Protein AF-A0A815TCU2-F1 (afdb_monomer_lite)

Structure (mmCIF, N/CA/C/O backbone):
data_AF-A0A815TCU2-F1
#
_entry.id   AF-A0A815TCU2-F1
#
loop_
_atom_site.group_PDB
_atom_site.id
_atom_site.type_symbol
_atom_site.label_atom_id
_atom_site.label_alt_id
_atom_site.label_comp_id
_atom_site.label_asym_id
_atom_site.label_entity_id
_atom_site.label_seq_id
_atom_site.pdbx_PDB_ins_code
_atom_site.Cartn_x
_atom_site.Cartn_y
_atom_site.Cartn_z
_atom_site.occupancy
_atom_site.B_iso_or_equiv
_atom_site.auth_seq_id
_atom_site.auth_comp_id
_atom_site.auth_asym_id
_atom_site.auth_atom_id
_atom_site.pdbx_PDB_model_num
ATOM 1 N N . MET A 1 1 ? -36.053 -6.005 9.757 1.00 43.22 1 MET A N 1
ATOM 2 C CA . MET A 1 1 ? -35.722 -4.599 10.047 1.00 43.22 1 MET A CA 1
ATOM 3 C C . MET A 1 1 ? -35.287 -4.612 11.495 1.00 43.22 1 MET A C 1
ATOM 5 O O . MET A 1 1 ? -36.085 -5.038 12.314 1.00 43.22 1 MET A O 1
ATOM 9 N N . ILE A 1 2 ? -33.997 -4.428 11.767 1.00 50.94 2 ILE A N 1
ATOM 10 C CA . ILE A 1 2 ? -33.482 -4.474 13.141 1.00 50.94 2 ILE A CA 1
ATOM 11 C C . ILE A 1 2 ? -33.787 -3.104 13.739 1.00 50.94 2 ILE A C 1
ATOM 13 O O . ILE A 1 2 ? -33.281 -2.110 13.220 1.00 50.94 2 ILE A O 1
ATOM 17 N N . ASP A 1 3 ? -34.649 -3.068 14.752 1.00 55.34 3 ASP A N 1
ATOM 18 C CA . ASP A 1 3 ? -34.845 -1.891 15.595 1.00 55.34 3 ASP A CA 1
ATOM 19 C C . ASP A 1 3 ? -33.575 -1.719 16.435 1.00 55.34 3 ASP A C 1
ATOM 21 O O . ASP A 1 3 ? -33.233 -2.580 17.246 1.00 55.34 3 ASP A O 1
ATOM 25 N N . LEU A 1 4 ? -32.820 -0.659 16.151 1.00 65.44 4 LEU A N 1
ATOM 26 C CA . LEU A 1 4 ? -31.713 -0.218 16.992 1.00 65.44 4 LEU A CA 1
ATOM 27 C C . LEU A 1 4 ? -32.319 0.630 18.116 1.00 65.44 4 LEU A C 1
ATOM 29 O O . LEU A 1 4 ? -33.072 1.557 17.827 1.00 65.44 4 LEU A O 1
ATOM 33 N N . ASP A 1 5 ? -32.024 0.283 19.371 1.00 67.12 5 ASP A N 1
ATOM 34 C CA . ASP A 1 5 ? -32.445 1.043 20.553 1.00 67.12 5 ASP A CA 1
ATOM 35 C C . ASP A 1 5 ? -32.042 2.531 20.427 1.00 67.12 5 ASP A C 1
ATOM 37 O O . ASP A 1 5 ? -30.941 2.852 19.965 1.00 67.12 5 ASP A O 1
ATOM 41 N N . ASP A 1 6 ? -32.940 3.422 20.864 1.00 66.94 6 ASP A N 1
ATOM 42 C CA . ASP A 1 6 ? -32.918 4.897 20.717 1.00 66.94 6 ASP A CA 1
ATOM 43 C C . ASP A 1 6 ? -31.689 5.591 21.359 1.00 66.94 6 ASP A C 1
ATOM 45 O O . ASP A 1 6 ? -31.398 6.745 21.064 1.00 66.94 6 ASP A O 1
ATOM 49 N N . ASP A 1 7 ? -30.912 4.868 22.176 1.00 72.25 7 ASP A N 1
ATOM 50 C CA . ASP A 1 7 ? -29.707 5.357 22.873 1.00 72.25 7 ASP A CA 1
ATOM 51 C C . ASP A 1 7 ? -28.376 4.895 22.233 1.00 72.25 7 ASP A C 1
ATOM 53 O O . ASP A 1 7 ? -27.304 5.015 22.833 1.00 72.25 7 ASP A O 1
ATOM 57 N N . SER A 1 8 ? -28.399 4.325 21.024 1.00 76.12 8 SER A N 1
ATOM 58 C CA . SER A 1 8 ? -27.180 3.826 20.372 1.00 76.12 8 SER A CA 1
ATOM 59 C C . SER A 1 8 ? -26.431 4.904 19.573 1.00 76.12 8 SER A C 1
ATOM 61 O O . SER A 1 8 ? -26.918 5.436 18.578 1.00 76.12 8 SER A O 1
ATOM 63 N N . GLU A 1 9 ? -25.186 5.192 19.967 1.00 85.00 9 GLU A N 1
ATOM 64 C CA . GLU A 1 9 ? -24.267 6.014 19.172 1.00 85.00 9 GLU A CA 1
ATOM 65 C C . GLU A 1 9 ? -23.579 5.174 18.083 1.00 85.00 9 GLU A C 1
ATOM 67 O O . GLU A 1 9 ? -22.935 4.159 18.358 1.00 85.00 9 GLU A O 1
ATOM 72 N N . ILE A 1 10 ? -23.686 5.614 16.825 1.00 87.00 10 ILE A N 1
ATOM 73 C CA . ILE A 1 10 ? -23.052 4.964 15.670 1.00 87.00 10 ILE A CA 1
ATOM 74 C C . ILE A 1 10 ? -21.858 5.802 15.215 1.00 87.00 10 ILE A C 1
ATOM 76 O O . ILE A 1 10 ? -22.020 6.914 14.713 1.00 87.00 10 ILE A O 1
ATOM 80 N N . VAL A 1 11 ? -20.655 5.235 15.311 1.00 87.62 11 VAL A N 1
ATOM 81 C CA . VAL A 1 11 ? -19.445 5.812 14.712 1.00 87.62 11 VAL A CA 1
ATOM 82 C C . VAL A 1 11 ? -19.171 5.124 13.380 1.00 87.62 11 VAL A C 1
ATOM 84 O O . VAL A 1 11 ? -18.936 3.917 13.325 1.00 87.62 11 VAL A O 1
ATOM 87 N N . LYS A 1 12 ? -19.182 5.900 12.293 1.00 89.00 12 LYS A N 1
ATOM 88 C CA . LYS A 1 12 ? -18.812 5.438 10.952 1.00 89.00 12 LYS A CA 1
ATOM 89 C C . LYS A 1 12 ? -17.425 5.963 10.590 1.00 89.00 12 LYS A C 1
ATOM 91 O O . LYS A 1 12 ? -17.182 7.162 10.681 1.00 89.00 12 LYS A O 1
ATOM 96 N N . ILE A 1 13 ? -16.541 5.073 10.144 1.00 89.75 13 ILE A N 1
ATOM 97 C CA . ILE A 1 13 ? -15.202 5.416 9.652 1.00 89.75 13 ILE A CA 1
ATOM 98 C C . ILE A 1 13 ? -15.101 4.920 8.211 1.00 89.75 13 ILE A C 1
ATOM 100 O O . ILE A 1 13 ? -15.181 3.718 7.963 1.00 89.75 13 ILE A O 1
ATOM 104 N N . ASP A 1 14 ? -14.922 5.843 7.270 1.00 93.44 14 ASP A N 1
ATOM 105 C CA . ASP A 1 14 ? -14.729 5.519 5.859 1.00 93.44 14 ASP A CA 1
ATOM 106 C C . ASP A 1 14 ? -13.231 5.531 5.526 1.00 93.44 14 ASP A C 1
ATOM 108 O O . ASP A 1 14 ? -12.564 6.569 5.562 1.00 93.44 14 ASP A O 1
ATOM 112 N N . LEU A 1 15 ? -12.699 4.353 5.200 1.00 94.44 15 LEU A N 1
ATOM 113 C CA . LEU A 1 15 ? -11.304 4.164 4.817 1.00 94.44 15 LEU A CA 1
ATOM 114 C C . LEU A 1 15 ? -11.177 4.043 3.302 1.00 94.44 15 LEU A C 1
ATOM 116 O O . LEU A 1 15 ? -11.967 3.367 2.643 1.00 94.44 15 LEU A O 1
ATOM 120 N N . LEU A 1 16 ? -10.124 4.644 2.763 1.00 95.44 16 LEU A N 1
ATOM 121 C CA . LEU A 1 16 ? -9.712 4.479 1.381 1.00 95.44 16 LEU A CA 1
ATOM 122 C C . LEU A 1 16 ? -8.421 3.657 1.352 1.00 95.44 16 LEU A C 1
ATOM 124 O O . LEU A 1 16 ? -7.381 4.083 1.860 1.00 95.44 16 LEU A O 1
ATOM 128 N N . VAL A 1 17 ? -8.507 2.484 0.726 1.00 96.19 17 VAL A N 1
ATOM 129 C CA . VAL A 1 17 ? -7.365 1.615 0.427 1.00 96.19 17 VAL A CA 1
ATOM 130 C C . VAL A 1 17 ? -7.079 1.709 -1.064 1.00 96.19 17 VAL A C 1
ATOM 132 O O . VAL A 1 17 ? -7.970 1.495 -1.886 1.00 96.19 17 VAL A O 1
ATOM 135 N N . GLY A 1 18 ? -5.852 2.071 -1.423 1.00 96.75 18 GLY A N 1
ATOM 136 C CA . GLY A 1 18 ? -5.490 2.338 -2.811 1.00 96.75 18 GLY A CA 1
ATOM 137 C C . GLY A 1 18 ? -4.021 2.078 -3.097 1.00 96.75 18 GLY A C 1
ATOM 138 O O . GLY A 1 18 ? -3.231 1.808 -2.194 1.00 96.75 18 GLY A O 1
ATOM 139 N N . HIS A 1 19 ? -3.662 2.148 -4.375 1.00 98.25 19 HIS A N 1
ATOM 140 C CA . HIS A 1 19 ? -2.284 2.044 -4.834 1.00 98.25 19 HIS A CA 1
ATOM 141 C C . HIS A 1 19 ? -2.080 2.885 -6.096 1.00 98.25 19 HIS A C 1
ATOM 143 O O . HIS A 1 19 ? -3.038 3.173 -6.820 1.00 98.25 19 HIS A O 1
ATOM 149 N N . THR A 1 20 ? -0.835 3.262 -6.370 1.00 98.06 20 THR A N 1
ATOM 150 C CA . THR A 1 20 ? -0.416 3.772 -7.680 1.00 98.06 20 THR A CA 1
ATOM 151 C C . THR A 1 20 ? 0.822 3.012 -8.144 1.00 98.06 20 THR A C 1
ATOM 153 O O . THR A 1 20 ? 1.549 2.425 -7.341 1.00 98.06 20 THR A O 1
ATOM 156 N N . SER A 1 21 ? 1.043 2.966 -9.456 1.00 98.31 21 SER A N 1
ATOM 157 C CA . SER A 1 21 ? 2.247 2.374 -10.028 1.00 98.31 21 SER A CA 1
ATOM 158 C C . SER A 1 21 ? 2.668 3.135 -11.275 1.00 98.31 21 SER A C 1
ATOM 160 O O . SER A 1 21 ? 1.829 3.520 -12.091 1.00 98.31 21 SER A O 1
ATOM 162 N N . ALA A 1 22 ? 3.972 3.350 -11.410 1.00 98.50 22 ALA A N 1
ATOM 163 C CA . ALA A 1 22 ? 4.586 4.016 -12.542 1.00 98.50 22 ALA A CA 1
ATOM 164 C C . ALA A 1 22 ? 5.673 3.124 -13.145 1.00 98.50 22 ALA A C 1
ATOM 166 O O . ALA A 1 22 ? 6.510 2.565 -12.433 1.00 98.50 22 ALA A O 1
ATOM 167 N N . ILE A 1 23 ? 5.672 3.018 -14.474 1.00 98.44 23 ILE A N 1
ATOM 168 C CA . ILE A 1 23 ? 6.751 2.365 -15.216 1.00 98.44 23 ILE A CA 1
ATOM 169 C C . ILE A 1 23 ? 8.012 3.217 -15.071 1.00 98.44 23 ILE A C 1
ATOM 171 O O . ILE A 1 23 ? 7.989 4.432 -15.281 1.00 98.44 23 ILE A O 1
ATOM 175 N N . ARG A 1 24 ? 9.125 2.571 -14.736 1.00 98.06 24 ARG A N 1
ATOM 176 C CA . ARG A 1 24 ? 10.430 3.221 -14.649 1.00 98.06 24 ARG A CA 1
ATOM 177 C C . ARG A 1 24 ? 10.997 3.465 -16.043 1.00 98.06 24 ARG A C 1
ATOM 179 O O . ARG A 1 24 ? 10.881 2.612 -16.918 1.00 98.06 24 ARG A O 1
ATOM 186 N N . ALA A 1 25 ? 11.689 4.590 -16.219 1.00 98.00 25 ALA A N 1
ATOM 187 C CA . ALA A 1 25 ? 12.455 4.843 -17.440 1.00 98.00 25 ALA A CA 1
ATOM 188 C C . ALA A 1 25 ? 13.590 3.817 -17.620 1.00 98.00 25 ALA A C 1
ATOM 190 O O . ALA A 1 25 ? 13.820 3.336 -18.726 1.00 98.00 25 ALA A O 1
ATOM 191 N N . GLU A 1 26 ? 14.251 3.444 -16.518 1.00 97.94 26 GLU A N 1
ATOM 192 C CA . GLU A 1 26 ? 15.278 2.402 -16.484 1.00 97.94 26 GLU A CA 1
ATOM 193 C C . GLU A 1 26 ? 14.945 1.337 -15.423 1.00 97.94 26 GLU A C 1
ATOM 195 O O . GLU A 1 26 ? 14.698 1.676 -14.252 1.00 97.94 26 GLU A O 1
ATOM 200 N N . PRO A 1 27 ? 14.940 0.043 -15.794 1.00 97.88 27 PRO A N 1
ATOM 201 C CA . PRO A 1 27 ? 14.677 -1.034 -14.852 1.00 97.88 27 PRO A CA 1
ATOM 202 C C . PRO A 1 27 ? 15.844 -1.224 -13.875 1.00 97.88 27 PRO A C 1
ATOM 204 O O . PRO A 1 27 ? 17.012 -1.026 -14.211 1.00 97.88 27 PRO A O 1
ATOM 207 N N . ILE A 1 28 ? 15.538 -1.666 -12.654 1.00 97.75 28 ILE A N 1
ATOM 208 C CA . ILE A 1 28 ? 16.561 -2.032 -11.668 1.00 97.75 28 ILE A CA 1
ATOM 209 C C . ILE A 1 28 ? 17.040 -3.454 -11.975 1.00 97.75 28 ILE A C 1
ATOM 211 O O . ILE A 1 28 ? 16.393 -4.436 -11.607 1.00 97.75 28 ILE A O 1
ATOM 215 N N . ASN A 1 29 ? 18.193 -3.551 -12.636 1.00 97.75 29 ASN A N 1
ATOM 216 C CA . ASN A 1 29 ? 18.764 -4.814 -13.122 1.00 97.75 29 ASN A CA 1
ATOM 217 C C . ASN A 1 29 ? 19.508 -5.633 -12.049 1.00 97.75 29 ASN A C 1
ATOM 219 O O . ASN A 1 29 ? 20.004 -6.716 -12.344 1.00 97.75 29 ASN A O 1
ATOM 223 N N . THR A 1 30 ? 19.599 -5.145 -10.806 1.00 96.44 30 THR A N 1
ATOM 224 C CA . THR A 1 30 ? 20.183 -5.906 -9.682 1.00 96.44 30 THR A CA 1
ATOM 225 C C . THR A 1 30 ? 19.267 -7.026 -9.179 1.00 96.44 30 THR A C 1
ATOM 227 O O . THR A 1 30 ? 19.702 -7.859 -8.386 1.00 96.44 30 THR A O 1
ATOM 230 N N . HIS A 1 31 ? 18.012 -7.061 -9.637 1.00 93.31 31 HIS A N 1
ATOM 231 C CA . HIS A 1 31 ? 17.049 -8.124 -9.368 1.00 93.31 31 HIS A CA 1
ATOM 232 C C . HIS A 1 31 ? 16.824 -8.978 -10.618 1.00 93.31 31 HIS A C 1
ATOM 234 O O . HIS A 1 31 ? 16.944 -8.492 -11.742 1.00 93.31 31 HIS A O 1
ATOM 240 N N . ASN A 1 32 ? 16.460 -10.245 -10.414 1.00 93.31 32 ASN A N 1
ATOM 241 C CA . ASN A 1 32 ? 16.056 -11.149 -11.482 1.00 93.31 32 ASN A CA 1
ATOM 242 C C . ASN A 1 32 ? 14.660 -11.721 -11.166 1.00 93.31 32 ASN A C 1
ATOM 244 O O . ASN A 1 32 ? 14.560 -12.516 -10.230 1.00 93.31 32 ASN A O 1
ATOM 248 N N . PRO A 1 33 ? 13.602 -11.336 -11.901 1.00 95.12 33 PRO A N 1
ATOM 249 C CA . PRO A 1 33 ? 13.610 -10.410 -13.038 1.00 95.12 33 PRO A CA 1
ATOM 250 C C . PRO A 1 33 ? 13.860 -8.940 -12.623 1.00 95.12 33 PRO A C 1
ATOM 252 O O . PRO A 1 33 ? 13.657 -8.584 -11.457 1.00 95.12 33 PRO A O 1
ATOM 255 N N . PRO A 1 34 ? 14.299 -8.071 -13.557 1.00 97.69 34 PRO A N 1
ATOM 256 C CA . PRO A 1 34 ? 14.513 -6.654 -13.274 1.00 97.69 34 PRO A CA 1
ATOM 257 C C . PRO A 1 34 ? 13.238 -5.981 -12.769 1.00 97.69 34 PRO A C 1
ATOM 259 O O . PRO A 1 34 ? 12.151 -6.224 -13.294 1.00 97.69 34 PRO A O 1
ATOM 262 N N . ARG A 1 35 ? 13.353 -5.093 -11.777 1.00 97.69 35 ARG A N 1
ATOM 263 C CA . ARG A 1 35 ? 12.194 -4.322 -11.297 1.00 97.69 35 ARG A CA 1
ATOM 264 C C . ARG A 1 35 ? 11.884 -3.210 -12.299 1.00 97.69 35 ARG A C 1
ATOM 266 O O . ARG A 1 35 ? 12.736 -2.363 -12.563 1.00 97.69 35 ARG A O 1
ATOM 273 N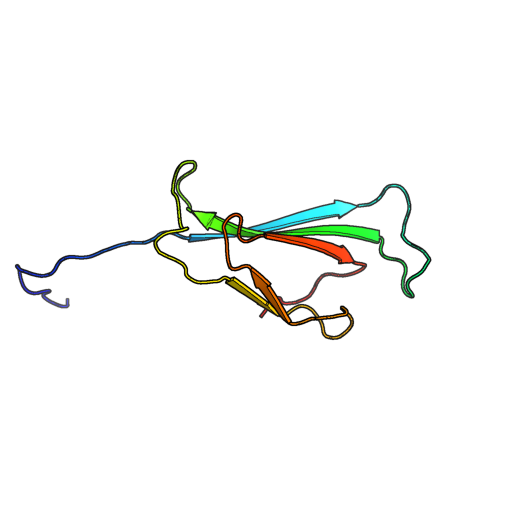 N . THR A 1 36 ? 10.681 -3.227 -12.862 1.00 98.56 36 THR A N 1
ATOM 274 C CA . THR A 1 36 ? 10.249 -2.358 -13.970 1.00 98.56 36 THR A CA 1
ATOM 275 C C . THR A 1 36 ? 9.314 -1.237 -13.534 1.00 98.56 36 THR A C 1
ATOM 277 O O . THR A 1 36 ? 9.151 -0.268 -14.270 1.00 98.56 36 THR A O 1
ATOM 280 N N . HIS A 1 37 ? 8.719 -1.347 -12.349 1.00 98.62 37 HIS A N 1
ATOM 281 C CA . HIS A 1 37 ? 7.769 -0.381 -11.816 1.00 98.62 37 HIS A CA 1
ATOM 282 C C . HIS A 1 37 ? 8.213 0.100 -10.443 1.00 98.62 37 HIS A C 1
ATOM 284 O O . HIS A 1 37 ? 8.708 -0.697 -9.644 1.00 98.62 37 HIS A O 1
ATOM 290 N N . ASP A 1 38 ? 7.962 1.373 -10.165 1.00 98.62 38 ASP A N 1
ATOM 291 C CA . ASP A 1 38 ? 7.831 1.871 -8.800 1.00 98.62 38 ASP A CA 1
ATOM 292 C C . ASP A 1 38 ? 6.344 1.889 -8.453 1.00 98.62 38 ASP A C 1
ATOM 294 O O . ASP A 1 38 ? 5.492 2.176 -9.301 1.00 98.62 38 ASP A O 1
ATOM 298 N N . TRP A 1 39 ? 6.012 1.515 -7.228 1.00 98.44 39 TRP A N 1
ATOM 299 C CA . TRP A 1 39 ? 4.635 1.445 -6.776 1.00 98.44 39 TRP A CA 1
ATOM 300 C C . TRP A 1 39 ? 4.518 1.875 -5.323 1.00 98.44 39 TRP A C 1
ATOM 302 O O . TRP A 1 39 ? 5.457 1.765 -4.534 1.00 98.44 39 TRP A O 1
ATOM 312 N N . GLU A 1 40 ? 3.329 2.345 -4.973 1.00 98.06 40 GLU A N 1
ATOM 313 C CA . GLU A 1 40 ? 2.951 2.611 -3.596 1.00 98.06 40 GLU A CA 1
ATOM 314 C C . GLU A 1 40 ? 1.576 2.028 -3.297 1.00 98.06 40 GLU A C 1
ATOM 316 O O . GLU A 1 40 ? 0.714 1.979 -4.171 1.00 98.06 40 GLU A O 1
ATOM 321 N N . VAL A 1 41 ? 1.358 1.621 -2.052 1.00 98.19 41 VAL A N 1
ATOM 322 C CA . VAL A 1 41 ? 0.061 1.182 -1.525 1.00 98.19 41 VAL A CA 1
ATOM 323 C C . VAL A 1 41 ? -0.205 1.914 -0.220 1.00 98.19 41 VAL A C 1
ATOM 325 O O . VAL A 1 41 ? 0.718 2.118 0.569 1.00 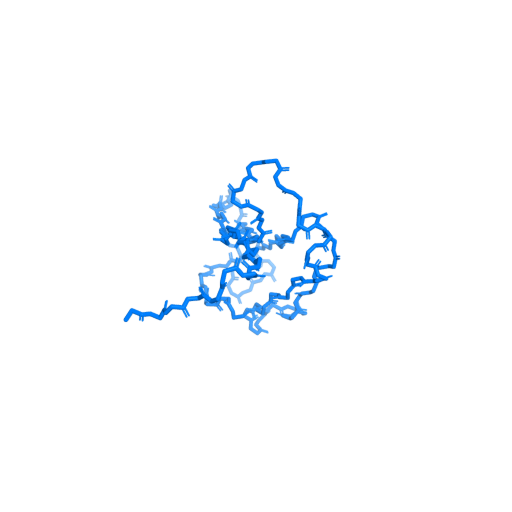98.19 41 VAL A O 1
ATOM 328 N N . TYR A 1 42 ? -1.449 2.322 0.011 1.00 97.06 42 TYR A N 1
ATOM 329 C CA . TYR A 1 42 ? -1.797 3.152 1.156 1.00 97.06 42 TYR A CA 1
ATOM 330 C C . TYR A 1 42 ? -3.173 2.843 1.743 1.00 97.06 42 TYR A C 1
ATOM 332 O O . TYR A 1 42 ? -4.093 2.402 1.051 1.00 97.06 42 TYR A O 1
ATOM 340 N N . VAL A 1 43 ? -3.300 3.155 3.032 1.00 96.50 43 VAL A N 1
ATOM 341 C CA . VAL A 1 43 ? -4.561 3.275 3.768 1.00 96.50 43 VAL A CA 1
ATOM 342 C C . VAL A 1 43 ? -4.675 4.720 4.253 1.00 96.50 43 VAL A C 1
ATOM 344 O O . VAL A 1 43 ? -3.776 5.231 4.921 1.00 96.50 43 VAL A O 1
ATOM 347 N N . ARG A 1 44 ? -5.765 5.406 3.908 1.00 95.50 44 ARG A N 1
ATOM 348 C CA . ARG A 1 44 ? -6.016 6.797 4.320 1.00 95.50 44 ARG A CA 1
ATOM 349 C C . ARG A 1 44 ? -7.495 7.051 4.585 1.00 95.50 44 ARG A C 1
ATOM 351 O O . ARG A 1 44 ? -8.332 6.213 4.258 1.00 95.50 44 ARG A O 1
ATOM 358 N N . SER A 1 45 ? -7.816 8.205 5.167 1.00 94.38 45 SER A N 1
ATOM 359 C CA . SER A 1 45 ? -9.208 8.637 5.298 1.00 94.38 45 SER A CA 1
ATOM 360 C C . SER A 1 45 ? -9.824 8.849 3.912 1.00 94.38 45 SER A C 1
ATOM 362 O O . SER A 1 45 ? -9.149 9.325 2.994 1.00 94.38 45 SER A O 1
ATOM 364 N N . ALA A 1 46 ? -11.097 8.485 3.744 1.00 93.75 46 ALA A N 1
ATOM 365 C CA . ALA A 1 46 ? -11.855 8.863 2.552 1.00 93.75 46 ALA A CA 1
ATOM 366 C C . ALA A 1 46 ? -12.128 10.381 2.501 1.00 93.75 46 ALA A C 1
ATOM 368 O O . ALA A 1 46 ? -12.293 10.936 1.416 1.00 93.75 46 ALA A O 1
ATOM 369 N N . ASP A 1 47 ? -12.126 11.051 3.657 1.00 90.94 47 ASP A N 1
ATOM 370 C CA . ASP A 1 47 ? -12.101 12.510 3.758 1.00 90.94 47 ASP A CA 1
ATOM 371 C C . ASP A 1 47 ? -10.680 13.030 3.487 1.00 90.94 47 ASP A C 1
ATOM 373 O O . ASP A 1 47 ? -9.718 12.594 4.123 1.00 90.94 47 ASP A O 1
ATOM 377 N N . ALA A 1 48 ? -10.558 14.000 2.577 1.00 84.31 48 ALA A N 1
ATOM 378 C CA . ALA A 1 48 ? -9.298 14.634 2.197 1.00 84.31 48 ALA A CA 1
ATOM 379 C C . ALA A 1 48 ? -8.538 15.277 3.375 1.00 84.31 48 ALA A C 1
ATOM 381 O O . ALA A 1 48 ? -7.316 15.418 3.294 1.00 84.31 48 ALA A O 1
ATOM 382 N N . HIS A 1 49 ? -9.232 15.653 4.453 1.00 84.31 49 HIS A N 1
ATOM 383 C CA . HIS A 1 49 ? -8.636 16.240 5.659 1.00 84.31 49 HIS A CA 1
ATOM 384 C C . HIS A 1 49 ? -8.756 15.344 6.899 1.00 84.31 49 HIS A C 1
ATOM 386 O O . HIS A 1 49 ? -8.386 15.768 7.993 1.00 84.31 49 HIS A O 1
ATOM 392 N N . GLY A 1 50 ? -9.268 14.119 6.748 1.00 86.81 50 GLY A N 1
ATOM 393 C CA . GLY A 1 50 ? -9.467 13.215 7.875 1.00 86.81 50 GLY A CA 1
ATOM 394 C C . GLY A 1 50 ? -8.149 12.652 8.404 1.00 86.81 50 GLY A C 1
ATOM 395 O O . GLY A 1 50 ? -7.340 12.119 7.643 1.00 86.81 50 GLY A O 1
ATOM 396 N N . ASP A 1 51 ? -7.966 12.731 9.721 1.00 88.44 51 ASP A N 1
ATOM 397 C CA . ASP A 1 51 ? -6.835 12.132 10.422 1.00 88.44 51 ASP A CA 1
ATOM 398 C C . ASP A 1 51 ? -7.231 10.781 11.034 1.00 88.44 51 ASP A C 1
ATOM 400 O O . ASP A 1 51 ? -8.215 10.669 11.763 1.00 88.44 51 ASP A O 1
ATOM 404 N N . LEU A 1 52 ? -6.447 9.746 10.728 1.00 91.81 52 LEU A N 1
ATOM 405 C CA . LEU A 1 52 ? -6.630 8.391 11.249 1.00 91.81 52 LEU A CA 1
ATOM 406 C C . LEU A 1 52 ? -5.686 8.073 12.417 1.00 91.81 52 LEU A C 1
ATOM 408 O O . LEU A 1 52 ? -5.787 6.985 12.983 1.00 91.81 52 LEU A O 1
ATOM 412 N N . SER A 1 53 ? -4.777 8.983 12.784 1.00 89.25 53 SER A N 1
ATOM 413 C CA . SER A 1 53 ? -3.726 8.750 13.783 1.00 89.25 53 SER A CA 1
ATOM 414 C C . SER A 1 53 ? -4.270 8.375 15.166 1.00 89.25 53 SER A C 1
ATOM 416 O O . SER A 1 53 ? -3.676 7.557 15.864 1.00 89.25 53 SER A O 1
ATOM 418 N N . CYS A 1 54 ? -5.430 8.916 15.546 1.00 89.81 54 CYS A N 1
ATOM 419 C CA . CYS A 1 54 ? -6.098 8.609 16.811 1.00 89.81 54 CYS A CA 1
ATOM 420 C C . CYS A 1 54 ? -7.006 7.368 16.752 1.00 89.81 54 CYS A C 1
ATOM 422 O O . CYS A 1 54 ? -7.434 6.883 17.798 1.00 89.81 54 CYS A O 1
ATOM 424 N N . LEU A 1 55 ? -7.297 6.852 15.552 1.00 91.75 55 LEU A N 1
ATOM 425 C CA . LEU A 1 55 ? -8.221 5.733 15.329 1.00 91.75 55 LEU A CA 1
ATOM 426 C C . LEU A 1 55 ? -7.495 4.427 14.987 1.00 91.75 55 LEU A C 1
ATOM 428 O O . LEU A 1 55 ? -7.981 3.345 15.311 1.00 91.75 55 LEU A O 1
ATOM 432 N N . ILE A 1 56 ? -6.340 4.511 14.323 1.00 93.75 56 ILE A N 1
ATOM 433 C CA . ILE A 1 56 ? -5.582 3.359 13.836 1.00 93.75 56 ILE A CA 1
ATOM 434 C C . ILE A 1 56 ? -4.246 3.286 14.565 1.00 93.75 56 ILE A C 1
ATOM 436 O O . ILE A 1 56 ? -3.371 4.122 14.373 1.00 93.75 56 ILE A O 1
ATOM 440 N N . GLN A 1 57 ? -4.060 2.219 15.344 1.00 95.38 57 GLN A N 1
ATOM 441 C CA . GLN A 1 57 ? -2.788 1.947 16.016 1.00 95.38 57 GLN A CA 1
ATOM 442 C C . GLN A 1 57 ? -1.664 1.621 15.021 1.00 95.38 57 GLN A C 1
ATOM 444 O O . GLN A 1 57 ? -0.526 2.039 15.219 1.00 95.38 57 GLN A O 1
ATOM 449 N N . ARG A 1 58 ? -1.965 0.819 13.989 1.00 95.75 58 ARG A N 1
ATOM 450 C CA . ARG A 1 58 ? -1.002 0.406 12.961 1.00 95.75 58 ARG A CA 1
ATOM 451 C C . ARG A 1 58 ? -1.668 -0.160 11.713 1.00 95.75 58 ARG A C 1
ATOM 453 O O . ARG A 1 58 ? -2.707 -0.813 11.807 1.00 95.75 58 ARG A O 1
ATOM 460 N N . CYS A 1 59 ? -0.992 -0.020 10.578 1.00 96.62 59 CYS A N 1
ATOM 461 C CA . CYS A 1 59 ? -1.266 -0.771 9.357 1.00 96.62 59 CYS A CA 1
ATOM 462 C C . CYS A 1 59 ? -0.161 -1.796 9.112 1.00 96.62 59 CYS A C 1
ATOM 464 O O . CYS A 1 59 ? 1.025 -1.509 9.275 1.00 96.62 59 CYS A O 1
ATOM 466 N N . VAL A 1 60 ? -0.553 -2.999 8.706 1.00 97.62 60 VAL A N 1
ATOM 467 C CA . VAL A 1 60 ? 0.372 -4.081 8.367 1.00 97.62 60 VAL A CA 1
ATOM 468 C C . VAL A 1 60 ? 0.086 -4.500 6.942 1.00 97.62 60 VAL A C 1
ATOM 470 O O . VAL A 1 60 ? -1.056 -4.804 6.618 1.00 97.62 60 VAL A O 1
ATOM 473 N N . PHE A 1 61 ? 1.121 -4.526 6.118 1.00 97.75 61 PHE A N 1
ATOM 474 C CA . PHE A 1 61 ? 1.039 -4.906 4.718 1.00 97.75 61 PHE A CA 1
ATOM 475 C C . PHE A 1 61 ? 1.843 -6.190 4.522 1.00 97.75 61 PHE A C 1
ATOM 477 O O . PHE A 1 61 ? 3.052 -6.208 4.801 1.00 97.75 61 PHE A O 1
ATOM 484 N N . TYR A 1 62 ? 1.192 -7.256 4.053 1.00 97.62 62 TYR A N 1
ATOM 485 C CA . TYR A 1 62 ? 1.872 -8.498 3.705 1.00 97.62 62 TYR A CA 1
ATOM 486 C C . TYR A 1 62 ? 2.183 -8.506 2.204 1.00 97.62 62 TYR A C 1
ATOM 488 O O . TYR A 1 62 ? 1.327 -8.722 1.347 1.00 97.62 62 TYR A O 1
ATOM 496 N N . LEU A 1 63 ? 3.446 -8.231 1.892 1.00 97.94 63 LEU A N 1
ATOM 497 C CA . LEU A 1 63 ? 3.999 -8.262 0.546 1.00 97.94 63 LEU A CA 1
ATOM 498 C C . LEU A 1 63 ? 4.233 -9.703 0.075 1.00 97.94 63 LEU A C 1
ATOM 500 O O . LEU A 1 63 ? 4.295 -10.646 0.869 1.00 97.94 63 LEU A O 1
ATOM 504 N N . HIS A 1 64 ? 4.447 -9.865 -1.233 1.00 96.62 64 HIS A N 1
ATOM 505 C CA . HIS A 1 64 ? 4.876 -11.144 -1.797 1.00 96.62 64 HIS A CA 1
ATOM 506 C C . HIS A 1 64 ? 6.150 -11.670 -1.086 1.00 96.62 64 HIS A C 1
ATOM 508 O O . HIS A 1 64 ? 7.034 -10.868 -0.770 1.00 96.62 64 HIS A O 1
ATOM 514 N N . PRO A 1 65 ? 6.301 -12.989 -0.843 1.00 95.69 65 PRO A N 1
ATOM 515 C CA . PRO A 1 65 ? 7.442 -13.554 -0.106 1.00 95.69 65 PRO A CA 1
ATOM 516 C C . PRO A 1 65 ? 8.836 -13.255 -0.666 1.00 95.69 65 PRO A C 1
ATOM 518 O O . PRO A 1 65 ? 9.819 -13.365 0.058 1.00 95.69 65 PRO A O 1
ATOM 521 N N . GLU A 1 66 ? 8.932 -12.863 -1.934 1.00 93.38 66 GLU A N 1
ATOM 522 C CA . GLU A 1 66 ? 10.197 -12.452 -2.556 1.00 93.38 66 GLU A CA 1
ATOM 523 C C . GLU A 1 66 ? 10.717 -11.098 -2.054 1.00 93.38 66 GLU A C 1
ATOM 525 O O . GLU A 1 66 ? 11.895 -10.785 -2.235 1.00 93.38 66 GLU A O 1
ATOM 530 N N . TYR A 1 67 ? 9.866 -10.279 -1.426 1.00 95.88 67 TYR A N 1
ATOM 531 C CA . TYR A 1 67 ? 10.321 -9.029 -0.833 1.00 95.88 67 TYR A CA 1
ATOM 532 C C . TYR A 1 67 ? 11.048 -9.307 0.487 1.00 95.88 67 TYR A C 1
ATOM 534 O O . TYR A 1 67 ? 10.512 -9.991 1.363 1.00 95.88 67 TYR A O 1
ATOM 542 N N . PRO A 1 68 ? 12.243 -8.731 0.698 1.00 94.25 68 PRO A N 1
ATOM 543 C CA . PRO A 1 68 ? 12.861 -8.760 2.011 1.00 94.25 68 PRO A CA 1
ATOM 544 C C . PRO A 1 68 ? 11.965 -8.017 3.005 1.00 94.25 68 PRO A C 1
ATOM 546 O O . PRO A 1 68 ? 11.416 -6.951 2.697 1.00 94.25 68 PRO A O 1
ATOM 549 N N . ASN A 1 69 ? 11.828 -8.583 4.207 1.00 95.69 69 ASN A N 1
ATOM 550 C CA . ASN A 1 69 ? 10.899 -8.090 5.220 1.00 95.69 69 ASN A CA 1
ATOM 551 C C . ASN A 1 69 ? 9.473 -7.948 4.651 1.00 95.69 69 ASN A C 1
ATOM 553 O O . ASN A 1 69 ? 8.906 -6.858 4.627 1.00 95.69 69 ASN A O 1
ATOM 557 N N . ASN A 1 70 ? 8.915 -9.040 4.124 1.00 96.62 70 ASN A N 1
ATOM 558 C CA . ASN A 1 70 ? 7.616 -9.043 3.447 1.00 96.62 70 ASN A CA 1
ATOM 559 C C . ASN A 1 70 ? 6.422 -8.728 4.367 1.00 96.62 70 ASN A C 1
ATOM 561 O O . ASN A 1 70 ? 5.332 -8.493 3.867 1.00 96.62 70 ASN A O 1
ATOM 565 N N . LYS A 1 71 ? 6.602 -8.677 5.690 1.00 97.62 71 LYS A N 1
ATOM 566 C CA . LYS A 1 71 ? 5.618 -8.128 6.627 1.00 97.62 71 LYS A CA 1
ATOM 567 C C . LYS A 1 71 ? 6.055 -6.728 7.040 1.00 97.62 71 LYS A C 1
ATOM 569 O O . LYS A 1 71 ? 6.961 -6.570 7.856 1.00 97.62 71 LYS A O 1
ATOM 574 N N . ARG A 1 72 ? 5.400 -5.709 6.498 1.00 97.56 72 ARG A N 1
ATOM 575 C CA . ARG A 1 72 ? 5.740 -4.310 6.762 1.00 97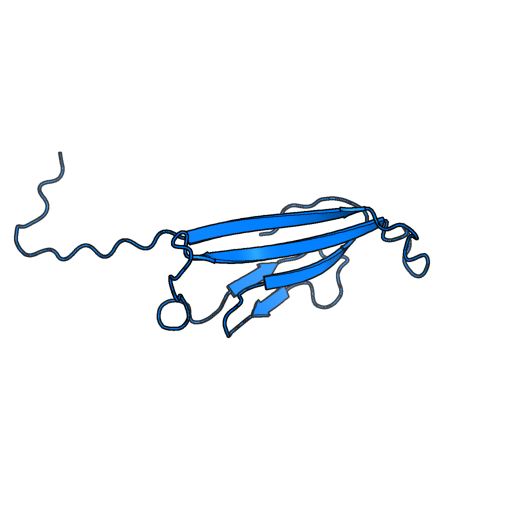.56 72 ARG A CA 1
ATOM 576 C C . ARG A 1 72 ? 4.710 -3.692 7.690 1.00 97.56 72 ARG A C 1
ATOM 578 O O . ARG A 1 72 ? 3.518 -3.761 7.422 1.00 97.56 72 ARG A O 1
ATOM 585 N N . GLU A 1 73 ? 5.176 -3.097 8.775 1.00 97.62 73 GLU A N 1
ATOM 586 C CA . GLU A 1 73 ? 4.329 -2.468 9.783 1.00 97.62 73 GLU A CA 1
ATOM 587 C C . GLU A 1 73 ? 4.573 -0.957 9.793 1.00 97.62 73 GLU A C 1
ATOM 589 O O . GLU A 1 73 ? 5.719 -0.511 9.860 1.00 97.62 73 GLU A O 1
ATOM 594 N N . VAL A 1 74 ? 3.493 -0.181 9.703 1.00 97.19 74 VAL A N 1
ATOM 595 C CA . VAL A 1 74 ? 3.503 1.283 9.728 1.00 97.19 74 VAL A CA 1
ATOM 596 C C . VAL A 1 74 ? 2.625 1.743 10.885 1.00 97.19 74 VAL A C 1
ATOM 598 O O . VAL A 1 74 ? 1.414 1.530 10.880 1.00 97.19 74 VAL A O 1
ATOM 601 N N . ASN A 1 75 ? 3.253 2.365 11.880 1.00 96.56 75 ASN A N 1
ATOM 602 C CA . ASN A 1 75 ? 2.619 2.714 13.157 1.00 96.56 75 ASN A CA 1
ATOM 603 C C . ASN A 1 75 ? 2.225 4.195 13.261 1.00 96.56 75 ASN A C 1
ATOM 605 O O . ASN A 1 75 ? 1.647 4.606 14.258 1.00 96.56 75 ASN A O 1
ATOM 609 N N . VAL A 1 76 ? 2.564 5.006 12.255 1.00 93.12 76 VAL A N 1
ATOM 610 C CA . VAL A 1 76 ? 2.272 6.445 12.222 1.00 93.12 76 VAL A CA 1
ATOM 611 C C . VAL A 1 76 ? 1.850 6.828 10.809 1.00 93.12 76 VAL A C 1
ATOM 613 O O . VAL A 1 76 ? 2.429 6.345 9.837 1.00 93.12 76 VAL A O 1
ATOM 616 N N . THR A 1 77 ? 0.847 7.695 10.690 1.00 92.00 77 THR A N 1
ATOM 617 C CA . THR A 1 77 ? 0.401 8.242 9.406 1.00 92.00 77 THR A CA 1
ATOM 618 C C . THR A 1 77 ? 1.525 9.036 8.716 1.00 92.00 77 THR A C 1
ATOM 620 O O . THR A 1 77 ? 2.223 9.789 9.398 1.00 92.00 77 THR A O 1
ATOM 623 N N . PRO A 1 78 ? 1.674 8.958 7.379 1.00 94.12 78 PRO A N 1
ATOM 624 C CA . PRO A 1 78 ? 0.823 8.230 6.435 1.00 94.12 78 PRO A CA 1
ATOM 625 C C . PRO A 1 78 ? 1.065 6.713 6.454 1.00 94.12 78 PRO A C 1
ATOM 627 O O . PRO A 1 78 ? 2.202 6.251 6.414 1.00 94.12 78 PRO A O 1
ATOM 630 N N . PHE A 1 79 ? -0.018 5.929 6.451 1.00 97.00 79 PHE A N 1
ATOM 631 C CA . PHE A 1 79 ? 0.056 4.472 6.335 1.00 97.00 79 PHE A CA 1
ATOM 632 C C . PHE A 1 79 ? 0.281 4.072 4.874 1.00 97.00 79 PHE A C 1
ATOM 634 O O . PHE A 1 79 ? -0.654 3.699 4.165 1.00 97.00 79 PHE A O 1
ATOM 641 N N . VAL A 1 80 ? 1.524 4.202 4.415 1.00 97.31 80 VAL A N 1
ATOM 642 C CA . VAL A 1 80 ? 1.935 3.960 3.028 1.00 97.31 80 VAL A CA 1
ATOM 643 C C . VAL A 1 80 ? 3.214 3.134 2.981 1.00 97.31 80 VAL A C 1
ATOM 645 O O . VAL A 1 80 ? 4.081 3.248 3.847 1.00 97.31 80 VAL A O 1
ATOM 648 N N . ILE A 1 81 ? 3.344 2.317 1.942 1.00 97.94 81 ILE A N 1
ATOM 649 C CA . ILE A 1 81 ? 4.599 1.661 1.576 1.00 97.94 81 ILE A CA 1
ATOM 650 C C . ILE A 1 81 ? 4.895 1.972 0.128 1.00 97.94 81 ILE A C 1
ATOM 652 O O . ILE A 1 81 ? 3.995 1.921 -0.705 1.00 97.94 81 ILE A O 1
ATOM 656 N N . GLN A 1 82 ? 6.167 2.239 -0.147 1.00 98.12 82 GLN A N 1
ATOM 657 C CA . GLN A 1 82 ? 6.702 2.432 -1.484 1.00 98.12 82 GLN A CA 1
ATOM 658 C C . GLN A 1 82 ? 7.778 1.379 -1.743 1.00 98.12 82 GLN A C 1
ATOM 660 O O . GLN A 1 82 ? 8.615 1.110 -0.878 1.00 98.12 82 GLN A O 1
ATOM 665 N N . GLU A 1 83 ? 7.742 0.767 -2.918 1.00 97.75 83 GLU A N 1
ATOM 666 C CA . GLU A 1 83 ? 8.659 -0.293 -3.335 1.00 97.75 83 GLU A CA 1
ATOM 667 C C . GLU A 1 83 ? 8.805 -0.288 -4.859 1.00 97.75 83 GLU A C 1
ATOM 669 O O . GLU A 1 83 ? 8.069 0.386 -5.582 1.00 97.75 83 GLU A O 1
ATOM 674 N N . SER A 1 84 ? 9.748 -1.088 -5.349 1.00 98.06 84 SER A N 1
ATOM 675 C CA . SER A 1 84 ? 9.870 -1.370 -6.778 1.00 98.06 84 SER A CA 1
ATOM 676 C C . SER A 1 84 ? 9.593 -2.848 -7.041 1.00 98.06 84 SER A C 1
ATOM 678 O O . SER A 1 84 ? 9.976 -3.714 -6.254 1.00 98.06 84 SER A O 1
ATOM 680 N N . GLY A 1 85 ? 8.962 -3.166 -8.167 1.00 97.75 85 GLY A N 1
ATOM 681 C CA . GLY A 1 85 ? 8.563 -4.529 -8.517 1.00 97.75 85 GLY A CA 1
ATOM 682 C C . GLY A 1 85 ? 8.514 -4.760 -10.021 1.00 97.75 85 GLY A C 1
ATOM 683 O O . GLY A 1 85 ? 8.740 -3.850 -10.816 1.00 97.75 85 GLY A O 1
ATOM 684 N N . TYR A 1 86 ? 8.245 -6.000 -10.414 1.00 97.31 86 TYR A N 1
ATOM 685 C CA . TYR A 1 86 ? 8.174 -6.407 -11.821 1.00 97.31 86 TYR A CA 1
ATOM 686 C C . TYR A 1 86 ? 6.796 -6.943 -12.233 1.00 97.31 86 TYR A C 1
ATOM 688 O O . TYR A 1 86 ? 6.511 -7.036 -13.424 1.00 97.31 86 TYR A O 1
ATOM 696 N N . ALA A 1 87 ? 5.948 -7.293 -11.263 1.00 97.00 87 ALA A N 1
ATOM 697 C CA . ALA A 1 87 ? 4.613 -7.840 -11.467 1.00 97.00 87 ALA A CA 1
ATOM 698 C C . ALA A 1 87 ? 3.681 -7.444 -10.312 1.00 97.00 87 ALA A C 1
ATOM 700 O O . ALA A 1 87 ? 4.138 -7.126 -9.211 1.00 97.00 87 ALA A O 1
ATOM 701 N N . GLY A 1 88 ? 2.373 -7.484 -10.576 1.00 96.19 88 GLY A N 1
ATOM 702 C CA . GLY A 1 88 ? 1.343 -7.334 -9.549 1.00 96.19 88 G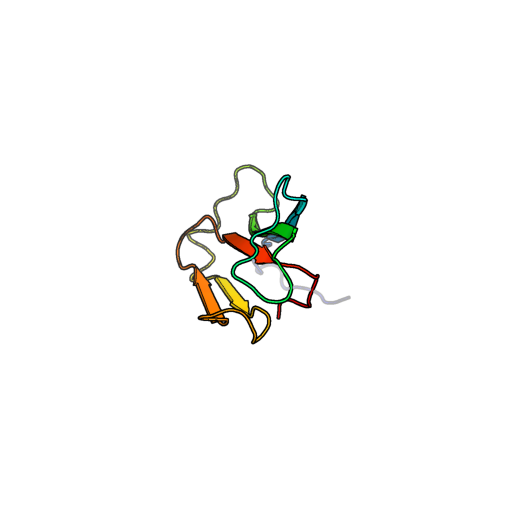LY A CA 1
ATOM 703 C C . GLY A 1 88 ? 1.186 -8.597 -8.698 1.00 96.19 88 GLY A C 1
ATOM 704 O O . GLY A 1 88 ? 1.530 -9.697 -9.127 1.00 96.19 88 GLY A O 1
ATOM 705 N N . PHE A 1 89 ? 0.649 -8.435 -7.491 1.00 95.94 89 PHE A N 1
ATOM 706 C CA . PHE A 1 89 ? 0.365 -9.522 -6.554 1.00 95.94 89 PHE A CA 1
ATOM 707 C C . PHE A 1 89 ? -0.792 -9.135 -5.623 1.00 95.94 89 PHE A C 1
ATOM 709 O O . PHE A 1 89 ? -1.139 -7.959 -5.505 1.00 95.94 89 PHE A O 1
ATOM 716 N N . HIS A 1 90 ? -1.388 -10.123 -4.953 1.00 95.06 90 HIS A N 1
ATOM 717 C CA . HIS A 1 90 ? -2.362 -9.862 -3.896 1.00 95.06 90 HIS A CA 1
ATOM 718 C C . H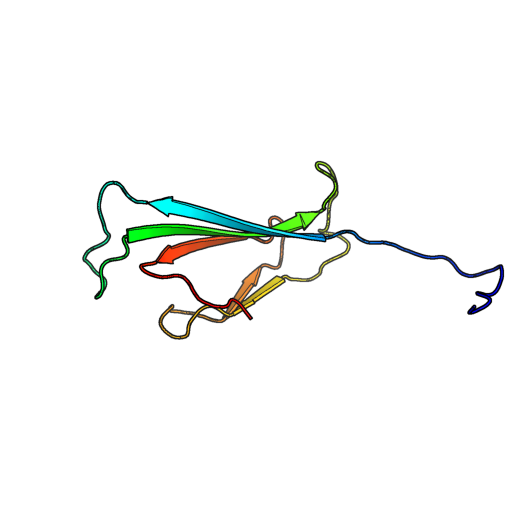IS A 1 90 ? -1.646 -9.437 -2.618 1.00 95.06 90 HIS A C 1
ATOM 720 O O . HIS A 1 90 ? -0.824 -10.186 -2.091 1.00 95.06 90 HIS A O 1
ATOM 726 N N . LEU A 1 91 ? -1.983 -8.249 -2.129 1.00 89.06 91 LEU A N 1
ATOM 727 C CA . LEU A 1 91 ? -1.554 -7.768 -0.826 1.00 89.06 91 LEU A CA 1
ATOM 728 C C . LEU A 1 91 ? -2.598 -8.209 0.202 1.00 89.06 91 LEU A C 1
ATOM 730 O O . LEU A 1 91 ? -3.759 -7.806 0.110 1.00 89.06 91 LEU A O 1
ATOM 734 N N . VAL A 1 92 ? -2.187 -9.107 1.096 1.00 71.44 92 VAL A N 1
ATOM 735 C CA . VAL A 1 92 ? -3.018 -9.657 2.184 1.00 71.44 92 VAL A CA 1
ATOM 736 C C . VAL A 1 92 ? -2.694 -8.921 3.480 1.00 71.44 92 VAL A C 1
ATOM 738 O O . VAL A 1 92 ? -1.648 -8.228 3.509 1.00 71.44 92 VAL A O 1
#

Secondary structure (DSSP, 8-state):
-----TT-------EEEEEEEEEEEEEETTSSSPEEEEEEEEEEESSTT---TTT-S-EEEE--TTSTT-EEEE-SSSEEEEEEESS-----

InterPro domains:
  IPR005033 YEATS [PTHR23195] (11-89)
  IPR038704 YEATS superfamily [G3DSA:2.60.40.1970] (5-92)
  IPR055129 YEATS domain [PF03366] 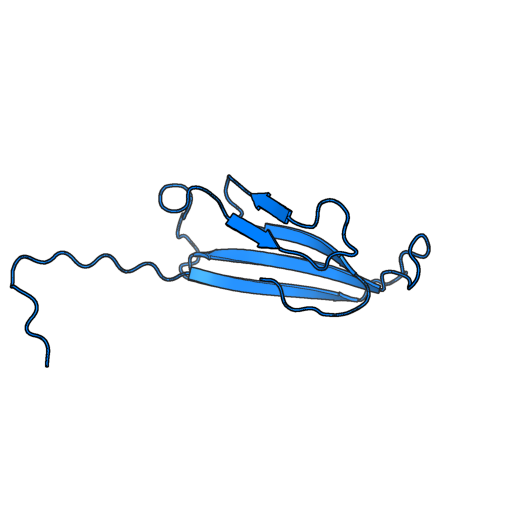(36-91)
  IPR055129 YEATS domain [PS51037] (5-92)

Organism: NCBI:txid433720

Radius of gyration: 18.06 Å; chains: 1; bounding box: 56×30×40 Å

pLDDT: mean 91.98, std 10.6, range [43.22, 98.62]

Foldseek 3Di:
DDDDPPPDDDDDFAKDKDKDKDFDPDFQVVDVVTFGIKMKIFIDGPDPPDDCLVPDQWDWKQADPVDVPRTDIDRGPRGMDIDTHDDDDDID

Sequence (92 aa):
MIDLDDDSEIVKIDLLVGHTSAIRAEPINTHNPPRTHDWEVYVRSADAHGDLSCLIQRCVFYLHPEYPNNKREVNVTPFVIQESGYAGFHLV